Protein AF-A0A0C2SSW2-F1 (afdb_monomer)

Secondary structure (DSSP, 8-state):
-HHHHHHHHHHHHHHHHHHH-GGGSS-HHHHHHHHHHH--SPBBTTTB-HHHHHHTT-HHHHHHHHT-GGGGS-B-

Solvent-accessible surface area (ba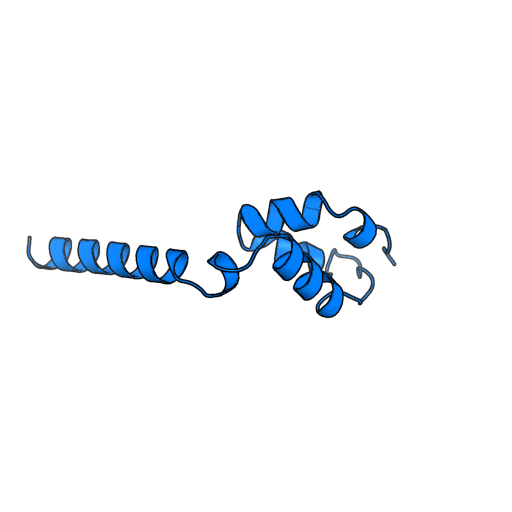ckbone atoms only — not comparable to full-atom values): 4494 Å² total; per-residue (Å²): 107,76,66,60,53,50,55,52,50,52,56,50,50,54,53,49,52,59,65,65,32,73,77,69,75,50,56,72,69,56,53,49,54,51,48,54,74,71,34,74,62,61,27,41,77,87,76,58,26,52,55,58,59,45,38,69,72,43,73,68,45,24,52,52,48,72,71,36,64,77,75,70,71,53,74,96

Organism: Amanita muscaria (strain Koide BX008) (NCBI:txid946122)

Mean predicted aligned error: 5.82 Å

Sequence (76 aa):
MLREEAERLEVQIQRLDIALAPHNKLPPEMLRRIFELCCEEPAHIPAQNGIYTISHVCSLWRQIALRTPEFWANVS

Foldseek 3Di:
DVVVVVVVVVVVVVVVCVCPPPVVVDDLVVVLVVQCVVFVDAQDPVGPTSLSVQLPPDPSSVVSSVVDCVSVPGHD

InterPro domains:
  IPR001810 F-box domain [PF12937] (24-75)

Structure (mmCIF, N/CA/C/O backbone):
data_AF-A0A0C2SSW2-F1
#
_entry.id   AF-A0A0C2SSW2-F1
#
loop_
_atom_site.group_PDB
_atom_site.id
_atom_site.type_symbol
_atom_site.label_atom_id
_atom_site.label_alt_id
_atom_site.label_comp_id
_atom_site.label_asym_id
_atom_site.label_entity_id
_atom_site.label_seq_id
_atom_site.pdbx_PDB_ins_code
_atom_site.Cartn_x
_atom_site.Cartn_y
_atom_site.Cartn_z
_atom_site.occupancy
_atom_site.B_iso_or_equiv
_atom_site.auth_seq_id
_atom_site.auth_comp_id
_atom_site.auth_asym_id
_atom_site.auth_atom_id
_atom_site.pdbx_PDB_model_num
ATOM 1 N N . MET A 1 1 ? -15.995 11.633 30.347 1.00 75.31 1 MET A N 1
ATOM 2 C CA . MET A 1 1 ? -16.512 10.250 30.391 1.00 75.31 1 MET A CA 1
ATOM 3 C C . MET A 1 1 ? -17.285 9.863 29.125 1.00 75.31 1 MET A C 1
ATOM 5 O O . MET A 1 1 ? -16.679 9.240 28.273 1.00 75.31 1 MET A O 1
ATOM 9 N N . LEU A 1 2 ? -18.551 10.2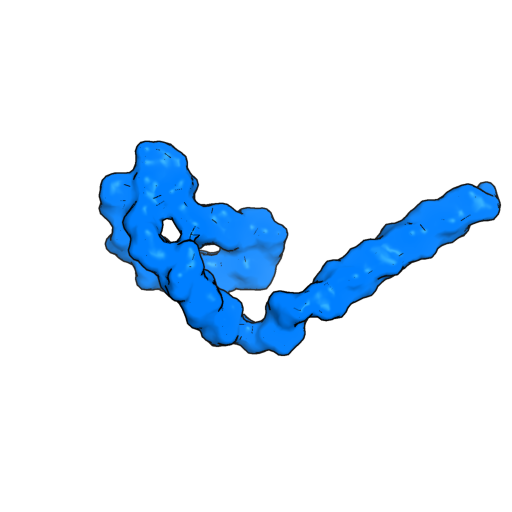69 28.913 1.00 88.00 2 LEU A N 1
ATOM 10 C CA . LEU A 1 2 ? -19.332 9.830 27.728 1.00 88.00 2 LEU A CA 1
ATOM 11 C C . LEU A 1 2 ? -18.735 10.253 26.369 1.00 88.00 2 LEU A C 1
ATOM 13 O O . LEU A 1 2 ? -18.749 9.481 25.418 1.00 88.00 2 LEU A O 1
ATOM 17 N N . ARG A 1 3 ? -18.184 11.469 26.280 1.00 92.62 3 ARG A N 1
ATOM 18 C CA . ARG A 1 3 ? -17.565 11.987 25.047 1.00 92.62 3 ARG A CA 1
ATOM 19 C C . ARG A 1 3 ? -16.246 11.288 24.706 1.00 92.62 3 ARG A C 1
ATOM 21 O O . ARG A 1 3 ? -16.025 10.938 23.558 1.00 92.62 3 ARG A O 1
ATOM 28 N N . GLU A 1 4 ? -15.418 11.026 25.714 1.00 94.69 4 GLU A N 1
ATOM 29 C CA . GLU A 1 4 ? -14.150 10.295 25.551 1.00 94.69 4 GLU A CA 1
ATOM 30 C C . GLU A 1 4 ? -14.392 8.849 25.096 1.00 94.69 4 GLU A C 1
ATOM 32 O O . GLU A 1 4 ? -13.631 8.292 24.310 1.00 94.69 4 GLU A O 1
ATOM 37 N N . GLU A 1 5 ? -15.473 8.231 25.576 1.00 95.56 5 GLU A N 1
ATOM 38 C CA . GLU A 1 5 ? -15.876 6.892 25.155 1.00 95.56 5 GLU A CA 1
ATOM 39 C C . GLU A 1 5 ? -16.362 6.862 23.700 1.00 95.56 5 GLU A C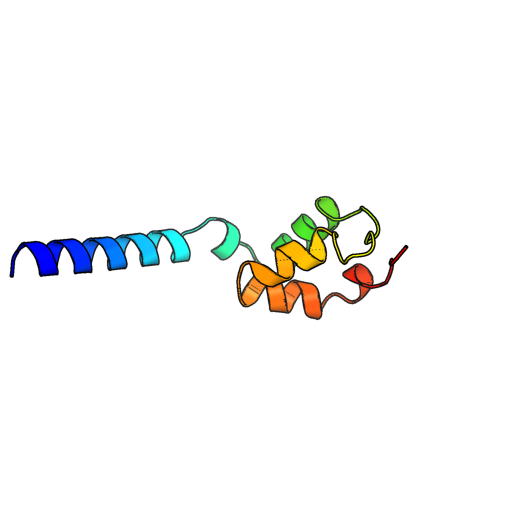 1
ATOM 41 O O . GLU A 1 5 ? -15.971 5.964 22.953 1.00 95.56 5 GLU A O 1
ATOM 46 N N . ALA A 1 6 ? -17.134 7.868 23.277 1.00 95.69 6 ALA A N 1
ATOM 47 C CA . ALA A 1 6 ? -17.527 8.037 21.880 1.00 95.69 6 ALA A CA 1
ATOM 48 C C . ALA A 1 6 ? -16.307 8.231 20.959 1.00 95.69 6 ALA A C 1
ATOM 50 O O . ALA A 1 6 ? -16.167 7.504 19.978 1.00 95.69 6 ALA A O 1
ATOM 51 N N . GLU A 1 7 ? -15.372 9.116 21.321 1.00 97.31 7 GLU A N 1
ATOM 52 C CA . GLU A 1 7 ? -14.138 9.356 20.552 1.00 97.31 7 GLU A CA 1
ATOM 53 C C . GLU A 1 7 ? -13.284 8.080 20.427 1.00 97.31 7 GLU A C 1
ATOM 55 O O . GLU A 1 7 ? -12.747 7.769 19.361 1.00 97.31 7 GLU A O 1
ATOM 60 N N . ARG A 1 8 ? -13.200 7.273 21.493 1.00 96.94 8 ARG A N 1
ATOM 61 C CA . ARG A 1 8 ? -12.488 5.987 21.458 1.00 96.94 8 ARG A CA 1
ATOM 62 C C . ARG A 1 8 ? -13.128 5.001 20.479 1.00 96.94 8 ARG A C 1
ATOM 64 O O . ARG A 1 8 ? -12.407 4.305 19.761 1.00 96.94 8 ARG A O 1
ATOM 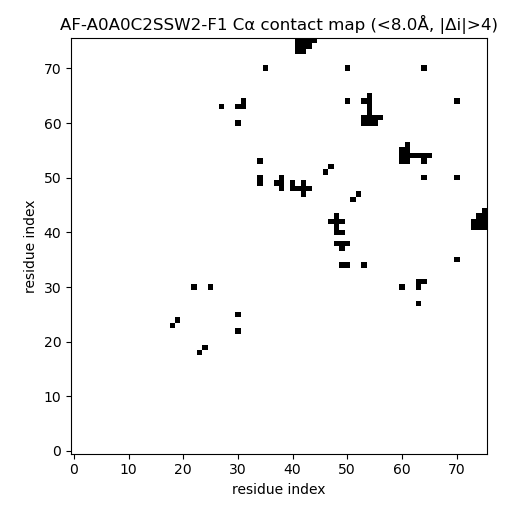71 N N . LEU A 1 9 ? -14.457 4.914 20.473 1.00 96.88 9 LEU A N 1
ATOM 72 C CA . LEU A 1 9 ? -15.195 4.030 19.569 1.00 96.88 9 LEU A CA 1
ATOM 73 C C . LEU A 1 9 ? -15.038 4.466 18.109 1.00 96.88 9 LEU A C 1
ATOM 75 O O . LEU A 1 9 ? -14.815 3.615 17.251 1.00 96.88 9 LEU A O 1
ATOM 79 N N . GLU A 1 10 ? -15.063 5.769 17.828 1.00 97.75 10 GLU A N 1
ATOM 80 C CA . GLU A 1 10 ? -14.825 6.302 16.481 1.00 97.75 10 GLU A CA 1
ATOM 81 C C . GLU A 1 10 ? -13.445 5.903 15.945 1.00 97.75 10 GLU A C 1
ATOM 83 O O . GLU A 1 10 ? -13.335 5.394 14.828 1.00 97.75 10 GLU A O 1
ATOM 88 N N . VAL A 1 11 ? -12.394 6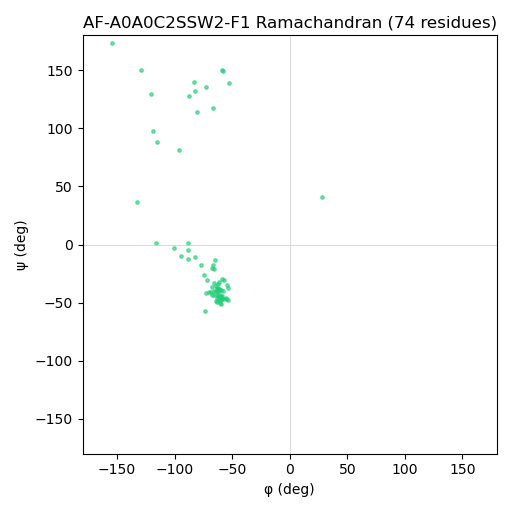.033 16.760 1.00 97.12 11 VAL A N 1
ATOM 89 C CA . VAL A 1 11 ? -11.041 5.592 16.381 1.00 97.12 11 VAL A CA 1
ATOM 90 C C . VAL A 1 11 ? -10.997 4.083 16.117 1.00 97.12 11 VAL A C 1
ATOM 92 O O . VAL A 1 11 ? -10.311 3.630 15.199 1.00 97.12 11 VAL A O 1
ATOM 95 N N . GLN A 1 12 ? -11.716 3.275 16.901 1.00 97.31 12 GLN A N 1
ATOM 96 C CA . GLN A 1 12 ? -11.784 1.828 16.676 1.00 97.31 12 GLN A CA 1
ATOM 97 C C . GLN A 1 12 ? -12.493 1.482 15.363 1.00 97.31 12 GLN A C 1
ATOM 99 O O . GLN A 1 12 ? -11.981 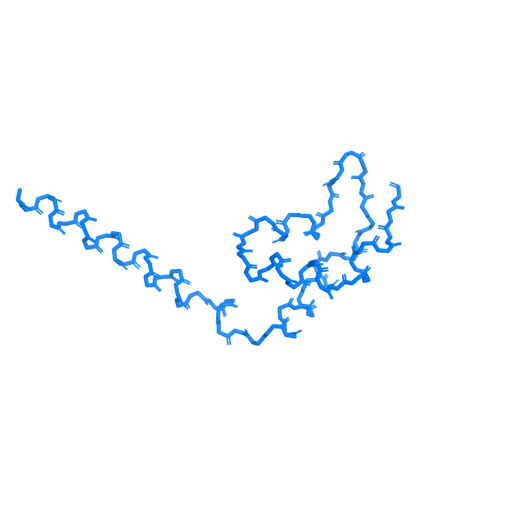0.649 14.615 1.00 97.31 12 GLN A O 1
ATOM 104 N N . ILE A 1 13 ? -13.610 2.146 15.056 1.00 97.44 13 ILE A N 1
ATOM 105 C CA . ILE A 1 13 ? -14.337 1.975 13.791 1.00 97.44 13 ILE A CA 1
ATOM 106 C C . ILE A 1 13 ? -13.431 2.338 12.611 1.00 97.44 13 ILE A C 1
ATOM 108 O O . ILE A 1 13 ? -13.255 1.519 11.714 1.00 97.44 13 ILE A O 1
ATOM 112 N N . GLN A 1 14 ? -12.740 3.481 12.666 1.00 96.81 14 GLN A N 1
ATOM 113 C CA . GLN A 1 14 ? -11.805 3.888 11.609 1.00 96.81 14 GLN A CA 1
ATOM 114 C C . GLN A 1 14 ? -10.693 2.856 11.371 1.00 96.81 14 GLN A C 1
ATOM 116 O O . GLN A 1 14 ? -10.320 2.578 10.231 1.00 96.81 14 GLN A O 1
ATOM 121 N N . ARG A 1 15 ? -10.153 2.249 12.435 1.00 94.88 15 ARG A N 1
ATOM 122 C CA . ARG A 1 15 ? -9.124 1.201 12.303 1.00 94.88 15 ARG A CA 1
ATOM 123 C C . ARG A 1 15 ? -9.678 -0.067 11.658 1.00 94.88 15 ARG A C 1
ATOM 125 O O . ARG A 1 15 ? -8.961 -0.703 10.886 1.00 94.88 15 ARG A O 1
ATOM 132 N N . LEU A 1 16 ? -10.924 -0.426 11.963 1.00 95.31 16 LEU A N 1
ATOM 133 C CA . LEU A 1 16 ? -11.605 -1.552 11.329 1.00 95.31 16 LEU A CA 1
ATOM 134 C C . LEU A 1 16 ? -11.872 -1.273 9.850 1.00 95.31 16 LEU A C 1
ATOM 136 O O . LEU A 1 16 ? -11.583 -2.139 9.030 1.00 95.31 16 LEU A O 1
ATOM 140 N N . ASP A 1 17 ? -12.320 -0.069 9.496 1.00 95.44 17 ASP A N 1
ATOM 141 C CA . ASP A 1 17 ? -12.537 0.327 8.101 1.00 95.44 17 ASP A CA 1
ATOM 142 C C . ASP A 1 17 ? -11.247 0.228 7.282 1.00 95.44 17 ASP A C 1
ATOM 144 O O . ASP A 1 17 ? -11.238 -0.349 6.192 1.00 95.44 17 ASP A O 1
ATOM 148 N N . ILE A 1 18 ? -10.126 0.705 7.838 1.00 92.69 18 ILE A N 1
ATOM 149 C CA . ILE A 1 18 ? -8.805 0.559 7.215 1.00 92.69 18 ILE A CA 1
ATOM 150 C C . ILE A 1 18 ? -8.455 -0.926 7.058 1.00 92.69 18 ILE A C 1
ATOM 152 O O . ILE A 1 18 ? -8.099 -1.353 5.963 1.00 92.69 18 ILE A O 1
ATOM 156 N N . ALA A 1 19 ? -8.574 -1.737 8.112 1.00 91.56 19 ALA A N 1
ATOM 157 C CA . ALA A 1 19 ? -8.227 -3.161 8.061 1.00 91.56 19 ALA A CA 1
ATOM 158 C C . ALA A 1 19 ? -9.094 -3.955 7.066 1.00 91.56 19 ALA A C 1
ATOM 160 O O . ALA A 1 19 ? -8.614 -4.890 6.427 1.00 91.56 19 ALA A O 1
ATOM 161 N N . LEU A 1 20 ? -10.361 -3.570 6.913 1.00 94.88 20 LEU A N 1
ATOM 162 C CA . LEU A 1 20 ? -11.331 -4.212 6.028 1.00 94.88 20 LEU A CA 1
ATOM 163 C C . LEU A 1 20 ? -11.331 -3.652 4.604 1.00 94.88 20 LEU A C 1
ATOM 165 O O . LEU A 1 20 ? -12.042 -4.199 3.749 1.00 94.88 20 LEU A O 1
ATOM 169 N N . ALA A 1 21 ? -10.540 -2.607 4.343 1.00 92.62 21 ALA A N 1
ATOM 170 C CA . ALA A 1 21 ? -10.438 -1.986 3.037 1.00 92.62 21 ALA A CA 1
ATOM 171 C C . ALA A 1 21 ? -10.123 -3.040 1.955 1.00 92.62 21 ALA A C 1
ATOM 173 O O . ALA A 1 21 ? -9.287 -3.921 2.176 1.00 92.62 21 ALA A O 1
ATOM 174 N N . PRO A 1 22 ? -10.751 -2.969 0.765 1.00 92.75 22 PRO A N 1
ATOM 175 C CA . PRO A 1 22 ? -10.627 -4.011 -0.256 1.00 92.75 22 PRO A CA 1
ATOM 176 C C . PRO A 1 22 ? -9.180 -4.347 -0.637 1.00 92.75 22 PRO A C 1
ATOM 178 O O . PRO A 1 22 ? -8.848 -5.515 -0.816 1.00 92.75 22 PRO A O 1
ATOM 181 N N . HIS A 1 23 ? -8.302 -3.341 -0.688 1.00 91.56 23 HIS A N 1
ATOM 182 C CA . HIS A 1 23 ? -6.892 -3.518 -1.040 1.00 91.56 23 HIS A CA 1
ATOM 183 C C . HIS A 1 23 ? 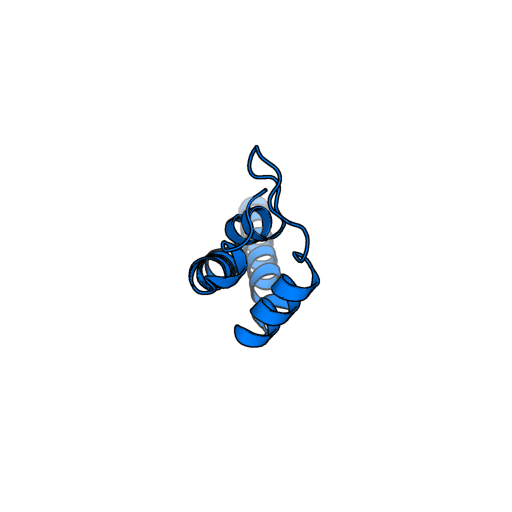-6.096 -4.345 -0.016 1.00 91.56 23 HIS A C 1
ATOM 185 O O . HIS A 1 23 ? -5.079 -4.918 -0.386 1.00 91.56 23 HIS A O 1
ATOM 191 N N . ASN A 1 24 ? -6.556 -4.455 1.236 1.00 92.12 24 ASN A N 1
ATOM 192 C CA . ASN A 1 24 ? -5.921 -5.290 2.264 1.00 92.12 24 ASN A CA 1
ATOM 193 C C . ASN A 1 24 ? -6.319 -6.770 2.172 1.00 92.12 24 ASN A C 1
ATOM 195 O O . ASN A 1 24 ? -5.707 -7.612 2.822 1.00 92.12 24 ASN A O 1
ATOM 199 N N . LYS A 1 25 ? -7.333 -7.099 1.361 1.00 93.38 25 LYS A N 1
ATOM 200 C CA . LYS A 1 25 ? -7.782 -8.479 1.106 1.00 93.38 25 LYS A CA 1
ATOM 201 C C . LYS A 1 25 ? -7.149 -9.081 -0.148 1.00 93.38 25 LYS A C 1
ATOM 203 O O . LYS A 1 25 ? -7.323 -10.268 -0.410 1.00 93.38 25 LYS A O 1
ATOM 208 N N . LEU A 1 26 ? -6.463 -8.259 -0.940 1.00 94.50 26 LEU A N 1
ATOM 209 C CA . LEU A 1 26 ? -5.806 -8.691 -2.163 1.00 94.50 26 LEU A CA 1
ATOM 210 C C . LEU A 1 26 ? -4.428 -9.281 -1.847 1.00 94.50 26 LEU A C 1
ATOM 212 O O . LEU A 1 26 ? -3.690 -8.710 -1.040 1.00 94.50 26 LEU A O 1
ATOM 216 N N . PRO A 1 27 ? -4.038 -10.373 -2.519 1.00 94.69 27 PRO A N 1
ATOM 217 C CA . PRO A 1 27 ? -2.656 -10.821 -2.510 1.00 94.69 27 PRO A CA 1
ATOM 218 C C . PRO A 1 27 ? -1.697 -9.742 -3.059 1.00 94.69 27 PRO A C 1
ATOM 220 O O . PRO A 1 27 ? -2.091 -8.963 -3.940 1.00 94.69 27 PRO A O 1
ATOM 223 N N . PRO A 1 28 ? -0.432 -9.690 -2.599 1.00 94.31 28 PRO A N 1
ATOM 224 C CA . PRO A 1 28 ? 0.548 -8.705 -3.064 1.00 94.31 28 PRO A CA 1
ATOM 225 C C . PRO A 1 28 ? 0.752 -8.683 -4.586 1.00 94.31 28 PRO A C 1
ATOM 227 O O . PRO A 1 28 ? 0.946 -7.617 -5.168 1.00 94.31 28 PRO A O 1
ATOM 230 N N . GLU A 1 29 ? 0.675 -9.834 -5.252 1.00 95.25 29 GLU A N 1
ATOM 231 C CA . GLU A 1 29 ? 0.811 -9.968 -6.704 1.00 95.25 29 GLU A CA 1
ATOM 232 C C . GLU A 1 29 ? -0.328 -9.294 -7.478 1.00 95.25 29 GLU A C 1
ATOM 234 O O . GLU A 1 29 ? -0.094 -8.734 -8.551 1.00 95.25 29 GLU A O 1
ATOM 239 N N . MET A 1 30 ? -1.539 -9.281 -6.912 1.00 96.56 30 MET A N 1
ATOM 240 C CA . MET A 1 30 ? -2.690 -8.597 -7.503 1.00 96.56 30 MET A CA 1
ATOM 241 C C . MET A 1 30 ? -2.540 -7.084 -7.371 1.00 96.56 30 MET A C 1
ATOM 243 O O . MET A 1 30 ? -2.784 -6.359 -8.331 1.00 96.56 30 MET A O 1
ATOM 247 N N . LEU A 1 31 ? -2.074 -6.607 -6.213 1.00 95.44 31 LEU A N 1
ATOM 248 C CA . LEU A 1 31 ? -1.742 -5.193 -6.015 1.00 95.44 31 LEU A CA 1
ATOM 249 C C . LEU A 1 31 ? -0.644 -4.741 -6.983 1.00 95.44 31 LEU A C 1
ATOM 251 O O . LEU A 1 31 ? -0.806 -3.723 -7.648 1.00 95.44 31 LEU A O 1
ATOM 255 N N . ARG A 1 32 ? 0.425 -5.533 -7.135 1.00 94.88 32 ARG A N 1
ATOM 256 C CA . ARG A 1 32 ? 1.492 -5.273 -8.113 1.00 94.88 32 ARG A CA 1
ATOM 257 C C . ARG A 1 32 ? 0.928 -5.141 -9.529 1.00 94.88 32 ARG A C 1
ATOM 259 O O . ARG A 1 32 ? 1.252 -4.178 -10.212 1.00 94.88 32 ARG A O 1
ATOM 266 N N . ARG A 1 33 ? 0.050 -6.062 -9.948 1.00 95.19 33 ARG A N 1
ATOM 267 C CA . ARG A 1 33 ? -0.579 -6.016 -11.277 1.00 95.19 33 ARG A CA 1
ATOM 268 C C . ARG A 1 33 ? -1.464 -4.784 -11.472 1.00 95.19 33 ARG A C 1
ATOM 270 O O . ARG A 1 33 ? -1.481 -4.218 -12.558 1.00 95.19 33 ARG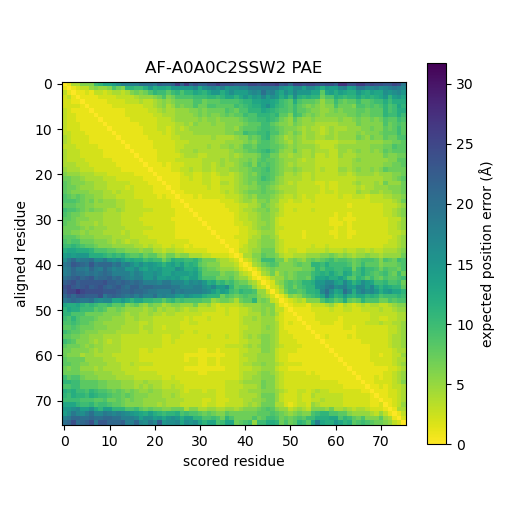 A O 1
ATOM 277 N N . ILE A 1 34 ? -2.186 -4.356 -10.438 1.00 94.38 34 ILE A N 1
ATOM 278 C CA . ILE A 1 34 ? -2.958 -3.106 -10.477 1.00 94.38 34 ILE A CA 1
ATOM 279 C C . ILE A 1 34 ? -2.013 -1.912 -10.658 1.00 94.38 34 ILE A C 1
ATOM 281 O O . ILE A 1 34 ? -2.266 -1.067 -11.508 1.00 94.38 34 ILE A O 1
ATOM 285 N N . PHE A 1 35 ? -0.907 -1.859 -9.912 1.00 93.06 35 PHE A N 1
ATOM 286 C CA . PHE A 1 35 ? 0.062 -0.765 -10.020 1.00 93.06 35 PHE A CA 1
ATOM 287 C C . PHE A 1 35 ? 0.710 -0.696 -11.405 1.00 93.06 35 PHE A C 1
ATOM 289 O O . PHE A 1 35 ? 0.830 0.398 -11.942 1.00 93.06 35 PHE A O 1
ATOM 296 N N . GLU A 1 36 ? 1.051 -1.839 -12.012 1.00 90.62 36 GLU A N 1
ATOM 297 C CA . GLU A 1 36 ? 1.536 -1.903 -13.402 1.00 90.62 36 GLU A CA 1
ATOM 298 C C . GLU A 1 36 ? 0.571 -1.215 -14.373 1.00 90.62 36 GLU A C 1
ATOM 300 O O . GLU A 1 36 ? 1.001 -0.394 -15.170 1.00 90.62 36 GLU A O 1
ATOM 305 N N . LEU A 1 37 ? -0.728 -1.515 -14.272 1.00 90.06 37 LEU A N 1
ATOM 306 C CA . LEU A 1 37 ? -1.755 -0.964 -15.162 1.00 90.06 37 LEU A CA 1
ATOM 307 C C . LEU A 1 37 ? -2.035 0.522 -14.906 1.00 90.06 37 LEU A C 1
ATOM 309 O O . LEU A 1 37 ? -2.431 1.247 -15.812 1.00 90.06 37 LEU A O 1
ATOM 313 N N . CYS A 1 38 ? -1.881 0.979 -13.664 1.00 86.75 38 CYS A N 1
ATOM 314 C CA . CYS A 1 38 ? -2.166 2.361 -13.283 1.00 86.75 38 CYS A CA 1
ATOM 315 C C . CYS A 1 38 ? -0.970 3.305 -13.458 1.00 86.75 38 CYS A C 1
ATOM 317 O O . CYS A 1 38 ? -1.136 4.515 -13.317 1.00 86.75 38 CYS A O 1
ATOM 319 N N . CYS A 1 39 ? 0.237 2.782 -13.679 1.00 82.50 39 CYS A N 1
ATOM 320 C CA . CYS A 1 39 ? 1.478 3.558 -13.639 1.00 82.50 39 CYS A CA 1
ATOM 321 C C . CYS A 1 39 ? 2.383 3.288 -14.844 1.00 82.50 39 CYS A C 1
ATOM 323 O O . CYS A 1 39 ? 3.603 3.269 -14.702 1.00 82.50 39 CYS A O 1
ATOM 325 N N . GLU A 1 40 ? 1.785 3.088 -16.021 1.00 73.44 40 GLU A N 1
ATOM 326 C CA . GLU A 1 40 ? 2.517 2.878 -17.277 1.00 73.44 40 GLU A CA 1
ATOM 327 C C . GLU A 1 40 ? 3.281 4.130 -17.749 1.00 73.44 40 GLU A C 1
ATOM 329 O O . GLU A 1 40 ? 4.221 4.014 -18.536 1.00 73.44 40 GLU A O 1
ATOM 334 N N . GLU A 1 41 ? 2.913 5.325 -17.272 1.00 73.19 41 GLU A N 1
ATOM 335 C CA . GLU A 1 41 ? 3.564 6.560 -17.708 1.00 73.19 41 GLU A CA 1
ATOM 336 C C . GLU A 1 41 ? 4.986 6.720 -17.130 1.00 73.19 41 GLU A C 1
ATOM 338 O O . GLU A 1 41 ? 5.197 6.499 -15.929 1.00 73.19 41 GLU A O 1
ATOM 343 N N . PRO A 1 42 ? 5.969 7.136 -17.959 1.00 67.50 42 PRO A N 1
ATOM 344 C CA . PRO A 1 42 ? 7.331 7.393 -17.507 1.00 67.50 42 PRO A CA 1
ATOM 345 C C . PRO A 1 42 ? 7.370 8.449 -16.407 1.00 67.50 42 PRO A C 1
ATOM 347 O O . PRO A 1 42 ? 6.568 9.385 -16.385 1.00 67.50 42 PRO A O 1
ATOM 350 N N . ALA A 1 43 ? 8.348 8.336 -15.510 1.00 68.50 43 ALA A N 1
ATOM 351 C CA . ALA A 1 43 ? 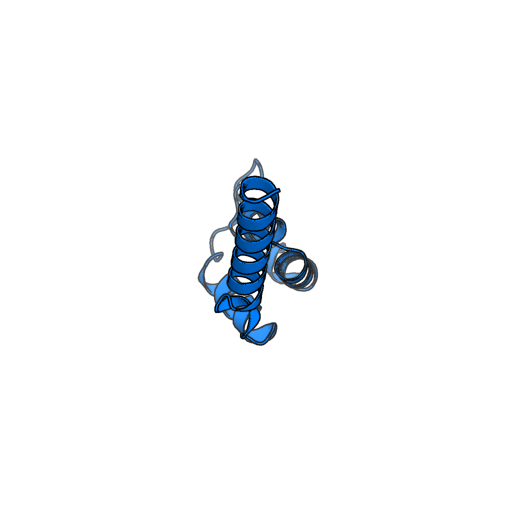8.490 9.318 -14.450 1.00 68.50 43 ALA A CA 1
ATOM 352 C C . ALA A 1 43 ? 8.880 10.691 -15.000 1.00 68.50 43 ALA A C 1
ATOM 354 O O . ALA A 1 43 ? 9.969 10.823 -15.546 1.00 68.50 43 ALA A O 1
ATOM 355 N N . HIS A 1 44 ? 8.025 11.702 -14.806 1.00 66.94 44 HIS A N 1
ATOM 356 C CA . HIS A 1 44 ? 8.361 13.092 -15.110 1.00 66.94 44 HIS A CA 1
ATOM 357 C C . HIS A 1 44 ? 9.036 13.751 -13.905 1.00 66.94 44 HIS A C 1
ATOM 359 O O . HIS A 1 44 ? 8.518 13.719 -12.784 1.00 66.94 44 HIS A O 1
ATOM 365 N N . ILE A 1 45 ? 10.198 14.366 -14.121 1.00 64.25 45 ILE A N 1
ATOM 366 C CA . ILE A 1 45 ? 10.908 15.110 -13.076 1.00 64.25 45 ILE A CA 1
ATOM 367 C C . ILE A 1 45 ? 10.311 16.527 -12.951 1.00 64.25 45 ILE A C 1
ATOM 369 O O . ILE A 1 45 ? 10.168 17.208 -13.966 1.00 64.25 45 ILE A O 1
ATOM 373 N N . PRO A 1 46 ? 9.998 17.016 -11.731 1.00 62.06 46 PRO A N 1
ATOM 374 C CA . PRO A 1 46 ? 10.297 16.413 -10.428 1.00 62.06 46 PRO A CA 1
ATOM 375 C C . PRO A 1 46 ? 9.311 15.304 -10.018 1.00 62.06 46 PRO A C 1
ATOM 377 O O . PRO A 1 46 ? 8.156 15.591 -9.746 1.00 62.06 46 PRO A O 1
ATOM 380 N N . ALA A 1 47 ? 9.817 14.063 -9.931 1.00 60.59 47 ALA A N 1
ATOM 381 C CA . ALA A 1 47 ? 9.240 12.832 -9.360 1.00 60.59 47 ALA A CA 1
ATOM 382 C C . ALA A 1 47 ? 7.701 12.674 -9.355 1.00 60.59 47 ALA A C 1
ATOM 384 O O . ALA A 1 47 ? 7.128 12.165 -8.391 1.00 60.59 47 ALA A O 1
ATOM 385 N N . GLN A 1 48 ? 7.017 13.069 -10.425 1.00 66.56 48 GLN A N 1
ATOM 386 C CA . GLN A 1 48 ? 5.585 12.850 -10.597 1.00 66.56 48 GLN A CA 1
ATOM 387 C C . GLN A 1 48 ? 5.388 11.583 -11.421 1.00 66.56 48 GLN A C 1
ATOM 389 O O . GLN A 1 48 ? 5.209 11.630 -12.634 1.00 66.56 48 GLN A O 1
ATOM 394 N N . ASN A 1 49 ? 5.473 10.431 -10.757 1.00 77.56 49 ASN A N 1
ATOM 395 C CA . ASN A 1 49 ? 5.078 9.159 -11.351 1.00 77.56 49 ASN A CA 1
ATOM 396 C C . ASN A 1 49 ? 4.130 8.411 -10.412 1.00 77.56 49 ASN A C 1
ATOM 398 O O . ASN A 1 49 ? 4.183 8.568 -9.188 1.00 77.56 49 ASN A O 1
ATOM 402 N N . GLY A 1 50 ? 3.228 7.614 -10.984 1.00 86.00 50 GLY A N 1
ATOM 403 C CA . GLY A 1 50 ? 2.211 6.926 -10.188 1.00 86.00 50 GLY A CA 1
ATOM 404 C C . GLY A 1 50 ? 2.822 5.967 -9.158 1.00 86.00 50 GLY A C 1
ATOM 405 O O . GLY A 1 50 ? 2.314 5.850 -8.043 1.00 86.00 50 GLY A O 1
ATOM 406 N N . ILE A 1 51 ? 3.974 5.365 -9.473 1.00 88.94 51 ILE A N 1
ATOM 407 C CA . ILE A 1 51 ? 4.720 4.478 -8.568 1.00 88.94 51 ILE A CA 1
ATOM 408 C C . ILE A 1 51 ? 5.192 5.214 -7.312 1.00 88.94 51 ILE A C 1
ATOM 410 O O . ILE A 1 51 ? 5.053 4.695 -6.201 1.00 88.94 51 ILE A O 1
ATOM 414 N N . TYR A 1 52 ? 5.721 6.428 -7.464 1.00 88.12 52 TYR A N 1
ATOM 415 C CA . TYR A 1 52 ? 6.143 7.269 -6.355 1.00 88.12 52 TYR A CA 1
ATOM 416 C C . TYR A 1 52 ? 4.945 7.546 -5.455 1.00 88.12 52 TYR A C 1
ATOM 418 O O . TYR A 1 52 ? 5.001 7.227 -4.268 1.00 88.12 52 TYR A O 1
ATOM 426 N N . THR A 1 53 ? 3.821 8.002 -6.013 1.00 89.69 53 THR A N 1
ATOM 427 C CA . THR A 1 53 ? 2.584 8.226 -5.250 1.00 89.69 53 THR A CA 1
ATOM 428 C C . THR A 1 53 ? 2.136 6.971 -4.490 1.00 89.69 53 THR A C 1
ATOM 430 O O . THR A 1 53 ? 1.860 7.041 -3.291 1.00 89.69 53 THR A O 1
ATOM 433 N N . ILE A 1 54 ? 2.137 5.805 -5.140 1.00 91.00 54 ILE A N 1
ATOM 434 C CA . ILE A 1 54 ? 1.754 4.517 -4.538 1.00 91.00 54 ILE A CA 1
ATOM 435 C C . ILE A 1 54 ? 2.675 4.136 -3.372 1.00 91.00 54 ILE A C 1
ATOM 437 O O . ILE A 1 54 ? 2.202 3.658 -2.336 1.00 91.00 54 ILE A O 1
ATOM 441 N N . SER A 1 55 ? 3.981 4.398 -3.481 1.00 92.00 55 SER A N 1
ATOM 442 C CA . SER A 1 55 ? 4.962 4.082 -2.431 1.00 92.00 55 SER A CA 1
ATOM 443 C C . SER A 1 55 ? 4.759 4.871 -1.122 1.00 92.00 55 SER A C 1
ATOM 445 O O . SER A 1 55 ? 5.310 4.514 -0.069 1.00 92.00 55 SER A O 1
ATOM 447 N N . HIS A 1 56 ? 3.938 5.924 -1.156 1.00 92.12 56 HIS A N 1
ATOM 448 C CA . HIS A 1 56 ? 3.614 6.773 -0.012 1.00 92.12 56 HIS A CA 1
ATOM 449 C C . HIS A 1 56 ? 2.255 6.465 0.644 1.00 92.12 56 HIS A C 1
ATOM 451 O O . HIS A 1 56 ? 1.967 7.042 1.689 1.00 92.12 56 HIS A O 1
ATOM 457 N N . VAL A 1 57 ? 1.463 5.521 0.118 1.00 92.25 57 VAL A N 1
ATOM 458 C CA . VAL A 1 57 ? 0.121 5.197 0.647 1.00 92.25 57 VAL A CA 1
ATOM 459 C C . VAL A 1 57 ? 0.179 4.426 1.970 1.00 92.25 57 VAL A C 1
ATOM 461 O O . VAL A 1 57 ? -0.380 4.860 2.974 1.00 92.25 57 VAL A O 1
ATOM 464 N N . CYS A 1 58 ? 0.857 3.276 2.001 1.00 92.81 58 CYS A N 1
ATOM 465 C CA . CYS A 1 58 ? 1.025 2.467 3.212 1.00 92.81 58 CYS A CA 1
ATOM 466 C C . CYS A 1 58 ? 2.300 1.608 3.142 1.00 92.81 58 CYS A C 1
ATOM 468 O O . CYS A 1 58 ? 2.980 1.553 2.115 1.00 92.81 58 CYS A O 1
ATOM 470 N N . SER A 1 59 ? 2.643 0.922 4.238 1.00 93.69 59 SER A N 1
ATOM 471 C CA . SER A 1 59 ? 3.855 0.091 4.313 1.00 93.69 59 SER A CA 1
ATOM 472 C C . SER A 1 59 ? 3.850 -1.075 3.319 1.00 93.69 59 SER A C 1
ATOM 474 O O . SER A 1 59 ? 4.889 -1.355 2.725 1.00 93.69 59 SER A O 1
ATOM 476 N N . LEU A 1 60 ? 2.701 -1.723 3.097 1.00 94.31 60 LEU A N 1
ATOM 477 C CA . LEU A 1 60 ? 2.566 -2.815 2.129 1.00 94.31 60 LEU A CA 1
ATOM 478 C C . LEU A 1 60 ? 2.813 -2.322 0.698 1.00 94.31 60 LEU A C 1
ATOM 480 O O . LEU A 1 60 ? 3.613 -2.905 -0.029 1.00 94.31 60 LEU A O 1
ATOM 484 N N . TRP A 1 61 ? 2.176 -1.216 0.309 1.00 95.75 61 TRP A N 1
ATOM 485 C CA . TRP A 1 61 ? 2.311 -0.652 -1.037 1.00 95.75 61 TRP A CA 1
ATOM 486 C C . TRP A 1 61 ? 3.742 -0.193 -1.303 1.00 95.75 61 TRP A C 1
ATOM 488 O O . TRP A 1 61 ? 4.294 -0.476 -2.363 1.00 95.75 61 TRP A O 1
ATOM 498 N N . ARG A 1 62 ? 4.390 0.408 -0.299 1.00 95.88 62 ARG A N 1
ATOM 499 C CA . ARG A 1 62 ? 5.816 0.740 -0.350 1.00 95.88 62 ARG A CA 1
ATOM 500 C C . ARG A 1 62 ? 6.691 -0.484 -0.581 1.00 95.88 62 ARG A C 1
ATOM 502 O O . ARG A 1 62 ? 7.589 -0.433 -1.412 1.00 95.88 62 ARG A O 1
ATOM 509 N N . GLN A 1 63 ? 6.450 -1.576 0.145 1.00 96.56 63 GLN A N 1
ATOM 510 C CA . GLN A 1 63 ? 7.225 -2.804 -0.036 1.00 96.56 63 GLN A CA 1
ATOM 511 C C . GLN A 1 63 ? 7.064 -3.369 -1.447 1.00 96.56 63 GLN A C 1
ATOM 513 O O . GLN A 1 63 ? 8.062 -3.758 -2.042 1.00 96.56 63 GLN A O 1
ATOM 518 N N . ILE A 1 64 ? 5.845 -3.379 -1.992 1.00 95.69 64 ILE A N 1
ATOM 519 C CA . ILE A 1 64 ? 5.586 -3.837 -3.364 1.00 95.69 64 ILE A CA 1
ATOM 520 C C . ILE A 1 64 ? 6.308 -2.937 -4.371 1.00 95.69 64 ILE A C 1
ATOM 522 O O . ILE A 1 64 ? 7.038 -3.443 -5.222 1.00 95.69 64 ILE A O 1
ATOM 526 N N . ALA A 1 65 ? 6.160 -1.616 -4.240 1.00 93.06 65 ALA A N 1
ATOM 527 C CA . ALA A 1 65 ? 6.773 -0.649 -5.143 1.00 93.06 65 ALA A CA 1
ATOM 528 C C . ALA A 1 65 ? 8.307 -0.755 -5.150 1.00 93.06 65 ALA A C 1
ATOM 530 O O . ALA A 1 65 ? 8.920 -0.782 -6.211 1.00 93.06 65 ALA A O 1
ATOM 531 N N . LEU A 1 66 ? 8.937 -0.871 -3.976 1.00 92.69 66 LEU A N 1
ATOM 532 C CA . LEU A 1 66 ? 10.397 -0.973 -3.858 1.00 92.69 66 LEU A CA 1
ATOM 533 C C . LEU A 1 66 ? 10.953 -2.347 -4.264 1.00 92.69 66 LEU A C 1
ATOM 535 O O . LEU A 1 66 ? 12.113 -2.440 -4.651 1.00 92.69 66 LEU A O 1
ATOM 539 N N . ARG A 1 67 ? 10.156 -3.420 -4.166 1.00 94.56 67 ARG A N 1
ATOM 540 C CA . ARG A 1 67 ? 10.561 -4.786 -4.558 1.00 94.56 67 ARG A CA 1
ATOM 541 C C . ARG A 1 67 ? 10.299 -5.114 -6.028 1.00 94.56 67 ARG A C 1
ATOM 543 O O . ARG A 1 67 ? 10.574 -6.241 -6.425 1.00 94.56 67 ARG A O 1
ATOM 550 N N . THR A 1 68 ? 9.778 -4.170 -6.806 1.00 91.75 68 THR A N 1
ATOM 551 C CA . THR A 1 68 ? 9.469 -4.347 -8.232 1.00 91.75 68 THR A CA 1
ATOM 552 C C . THR A 1 68 ? 10.368 -3.403 -9.042 1.00 91.75 68 THR A C 1
ATOM 554 O O . THR A 1 68 ? 9.998 -2.248 -9.253 1.00 91.75 68 THR A O 1
ATOM 557 N N . PRO A 1 69 ? 11.589 -3.825 -9.431 1.00 89.06 69 PRO A N 1
ATOM 558 C CA . PRO A 1 69 ? 12.565 -2.961 -10.104 1.00 89.06 69 PRO A CA 1
ATOM 559 C C . PRO A 1 69 ? 12.059 -2.355 -11.416 1.00 89.06 69 PRO A C 1
ATOM 561 O O . PRO A 1 69 ? 12.452 -1.248 -11.774 1.00 89.06 69 PRO A O 1
ATOM 564 N N . GLU A 1 70 ? 11.160 -3.054 -12.110 1.00 87.62 70 GLU A N 1
ATOM 565 C CA . GLU A 1 70 ? 10.558 -2.635 -13.377 1.00 87.62 70 GLU A CA 1
ATOM 566 C C . GLU A 1 70 ? 9.852 -1.278 -13.255 1.00 87.62 70 GLU A C 1
ATOM 568 O O . GLU A 1 70 ? 9.869 -0.485 -14.193 1.00 87.62 70 GLU A O 1
ATOM 573 N N . PHE A 1 71 ? 9.312 -0.964 -12.074 1.00 86.62 71 PHE A N 1
ATOM 574 C CA . PHE A 1 71 ? 8.660 0.314 -11.783 1.00 86.62 71 PHE A CA 1
ATOM 575 C C . PHE A 1 71 ? 9.598 1.525 -11.778 1.00 86.62 71 PHE A C 1
ATOM 577 O O . PHE A 1 71 ? 9.135 2.661 -11.859 1.00 86.62 71 PHE A O 1
ATOM 584 N N . TRP A 1 72 ? 10.906 1.298 -11.676 1.00 85.50 72 TRP A N 1
ATOM 585 C CA . TRP A 1 72 ? 11.923 2.348 -11.581 1.00 85.50 72 TRP A CA 1
ATOM 586 C C . TRP A 1 72 ? 12.880 2.343 -12.775 1.00 85.50 72 TRP A C 1
ATOM 588 O O . TRP A 1 72 ? 13.803 3.151 -12.828 1.00 85.50 72 TRP A O 1
ATOM 598 N N . ALA A 1 73 ? 12.668 1.437 -13.732 1.00 83.00 73 ALA A N 1
ATOM 599 C CA . ALA A 1 73 ? 13.534 1.273 -14.892 1.00 83.00 73 ALA A CA 1
ATOM 600 C C . ALA A 1 73 ? 13.317 2.349 -15.973 1.00 83.00 73 ALA A C 1
ATOM 602 O O . ALA A 1 73 ? 14.179 2.520 -16.831 1.00 83.00 73 ALA A O 1
ATOM 603 N N . ASN A 1 74 ? 12.189 3.069 -15.941 1.00 72.75 74 ASN A N 1
ATOM 604 C CA . ASN A 1 74 ? 11.822 4.063 -16.949 1.00 72.75 74 ASN A CA 1
ATOM 605 C C . ASN A 1 74 ? 11.673 5.465 -16.331 1.00 72.75 74 ASN A C 1
ATOM 607 O O . ASN A 1 74 ? 10.633 5.809 -15.763 1.00 72.75 74 ASN A O 1
ATOM 611 N N . VAL A 1 75 ? 12.732 6.266 -16.441 1.00 67.56 75 VAL A N 1
ATOM 612 C CA . VAL A 1 75 ? 12.788 7.665 -15.992 1.00 67.56 75 VAL A CA 1
ATOM 613 C C . VAL A 1 75 ? 13.101 8.526 -17.214 1.00 67.56 75 VAL A C 1
ATOM 615 O O . VAL A 1 75 ? 14.021 8.192 -17.961 1.00 67.56 75 VAL A O 1
ATOM 618 N N . SER A 1 76 ? 12.314 9.580 -17.447 1.00 61.47 76 SER A N 1
ATOM 619 C CA . SER A 1 76 ? 12.436 10.482 -18.604 1.00 61.47 76 SER A CA 1
ATOM 620 C C . SER A 1 76 ? 12.799 11.900 -18.181 1.00 61.47 76 SER A C 1
ATOM 622 O O . SER A 1 76 ? 12.304 12.352 -17.123 1.00 61.47 76 SER A O 1
#

pLDDT: mean 88.37, std 10.27, range [60.59, 97.75]

Radius of gyration: 16.97 Å; Cα contacts (8 Å, |Δi|>4): 50; chains: 1; bounding box: 33×27×49 Å